Protein AF-A0A6A4IHW1-F1 (afdb_monomer)

Radius of gyration: 36.3 Å; Cα contacts (8 Å, |Δi|>4): 33; chains: 1; bounding box: 67×75×80 Å

Organism: NCBI:txid1447944

pLDDT: mean 73.57, std 17.53, range [37.62, 93.75]

Structure (mmCIF, N/CA/C/O backbone):
data_AF-A0A6A4IHW1-F1
#
_entry.id   AF-A0A6A4IHW1-F1
#
loop_
_atom_site.group_PDB
_atom_site.id
_atom_site.type_symbol
_atom_site.label_atom_id
_atom_site.label_alt_id
_atom_site.label_comp_id
_atom_site.label_asym_id
_atom_site.label_entity_id
_atom_site.label_seq_id
_atom_site.pdbx_PDB_ins_code
_atom_site.Cartn_x
_atom_site.Cartn_y
_atom_site.Cartn_z
_atom_site.occupancy
_atom_site.B_iso_or_equiv
_atom_site.auth_seq_id
_atom_site.auth_comp_id
_atom_site.auth_asym_id
_atom_site.auth_atom_id
_atom_site.pdbx_PDB_model_num
ATOM 1 N N . MET A 1 1 ? 35.991 -60.029 24.601 1.00 38.84 1 MET A N 1
ATOM 2 C CA . MET A 1 1 ? 37.002 -59.324 23.781 1.00 38.84 1 MET A CA 1
ATOM 3 C C . MET A 1 1 ? 36.799 -59.703 22.317 1.00 38.84 1 MET A C 1
ATOM 5 O O . MET A 1 1 ? 36.382 -60.826 22.083 1.00 38.84 1 MET A O 1
ATOM 9 N N . MET A 1 2 ? 37.137 -58.783 21.400 1.00 37.62 2 MET A N 1
ATOM 10 C CA . MET A 1 2 ? 37.156 -58.887 19.919 1.00 37.62 2 MET A CA 1
ATOM 11 C C . MET A 1 2 ? 35.778 -58.745 19.229 1.00 37.62 2 MET A C 1
ATOM 13 O O . MET A 1 2 ? 34.952 -59.639 19.318 1.00 37.62 2 MET A O 1
ATOM 17 N N . THR A 1 3 ? 35.334 -57.557 18.786 1.00 42.84 3 THR A N 1
ATOM 18 C CA . THR A 1 3 ? 35.710 -56.686 17.635 1.00 42.84 3 THR A CA 1
ATOM 19 C C . THR A 1 3 ? 35.165 -57.114 16.262 1.00 42.84 3 THR A C 1
ATOM 21 O O . THR A 1 3 ? 35.674 -58.048 15.658 1.00 42.84 3 THR A O 1
ATOM 24 N N . SER A 1 4 ? 34.248 -56.274 15.753 1.00 44.59 4 SER A N 1
ATOM 25 C CA . SER A 1 4 ? 34.128 -55.789 14.362 1.00 44.59 4 SER A CA 1
ATOM 26 C C . SER A 1 4 ? 33.587 -5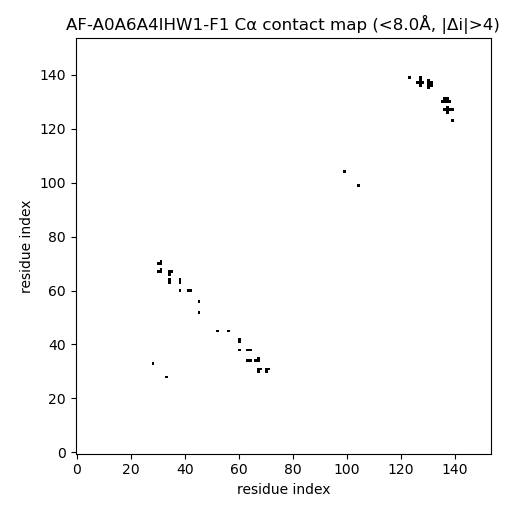6.717 13.263 1.00 44.59 4 SER A C 1
ATOM 28 O O . SER A 1 4 ? 34.244 -57.671 12.876 1.00 44.59 4 SER A O 1
ATOM 30 N N . ARG A 1 5 ? 32.514 -56.278 12.576 1.00 41.44 5 ARG A N 1
ATOM 31 C CA . ARG A 1 5 ? 32.639 -55.618 11.254 1.00 41.44 5 ARG A CA 1
ATOM 32 C C . ARG A 1 5 ? 31.338 -54.927 10.824 1.00 41.44 5 ARG A C 1
ATOM 34 O O . ARG A 1 5 ? 30.261 -55.508 10.842 1.00 41.44 5 ARG A O 1
ATOM 41 N N . ALA A 1 6 ? 31.490 -53.663 10.445 1.00 43.50 6 ALA A N 1
ATOM 42 C CA . ALA A 1 6 ? 30.460 -52.761 9.956 1.00 43.50 6 ALA A CA 1
ATOM 43 C C . ALA A 1 6 ? 30.156 -52.988 8.465 1.00 43.50 6 ALA A C 1
ATOM 45 O O . ALA A 1 6 ? 31.068 -53.257 7.683 1.00 43.50 6 ALA A O 1
ATOM 46 N N . ALA A 1 7 ? 28.901 -52.776 8.066 1.00 47.94 7 ALA A N 1
ATOM 47 C CA . ALA A 1 7 ? 28.524 -52.461 6.692 1.00 47.94 7 ALA A CA 1
ATOM 48 C C . ALA A 1 7 ? 27.781 -51.121 6.710 1.00 47.94 7 ALA A C 1
ATOM 50 O O . ALA A 1 7 ? 26.648 -51.005 7.173 1.00 47.94 7 ALA A O 1
ATOM 51 N N . ILE A 1 8 ? 28.495 -50.088 6.280 1.00 42.16 8 ILE A N 1
ATOM 52 C CA . ILE A 1 8 ? 28.074 -48.694 6.277 1.00 42.16 8 ILE A CA 1
ATOM 53 C C . ILE A 1 8 ? 27.294 -48.481 4.977 1.00 42.16 8 ILE A C 1
ATOM 55 O O . ILE A 1 8 ? 27.879 -48.292 3.914 1.00 42.16 8 ILE A O 1
ATOM 59 N N . GLY A 1 9 ? 25.966 -48.562 5.045 1.00 39.03 9 GLY A N 1
ATOM 60 C CA . GLY A 1 9 ? 25.091 -48.111 3.967 1.00 39.03 9 GLY A CA 1
ATOM 61 C C . GLY A 1 9 ? 25.116 -46.587 3.913 1.00 39.03 9 GLY A C 1
ATOM 62 O O . GLY A 1 9 ? 24.441 -45.923 4.697 1.00 39.03 9 GLY A O 1
ATOM 63 N N . SER A 1 10 ? 25.938 -46.031 3.024 1.00 43.44 10 SER A N 1
ATOM 64 C CA . SER A 1 10 ? 26.043 -44.590 2.791 1.00 43.44 10 SER A CA 1
ATOM 65 C C . SER A 1 10 ? 24.753 -44.078 2.142 1.00 43.44 10 SER A C 1
ATOM 67 O O . SER A 1 10 ? 24.577 -44.143 0.925 1.00 43.44 10 SER A O 1
ATOM 69 N N . SER A 1 11 ? 23.808 -43.610 2.961 1.00 46.62 11 SER A N 1
ATOM 70 C CA . SER A 1 11 ? 22.590 -42.972 2.465 1.00 46.62 11 SER A CA 1
ATOM 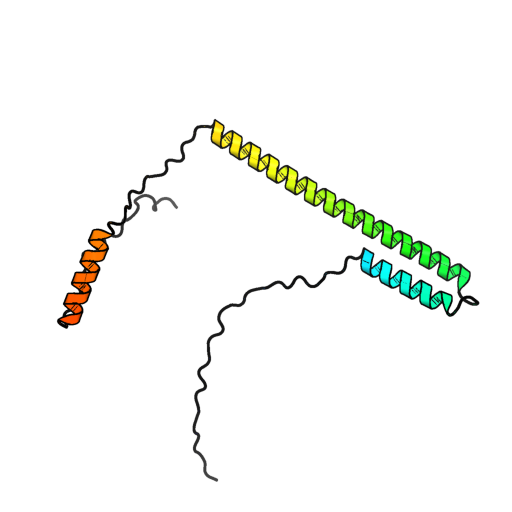71 C C . SER A 1 11 ? 22.940 -41.583 1.936 1.00 46.62 11 SER A C 1
ATOM 73 O O . SER A 1 11 ? 23.200 -40.651 2.698 1.00 46.62 11 SER A O 1
ATOM 75 N N . SER A 1 12 ? 22.969 -41.491 0.605 1.00 44.22 12 SER A N 1
ATOM 76 C CA . SER A 1 12 ? 23.193 -40.287 -0.193 1.00 44.22 12 SER A CA 1
ATOM 77 C C . SER A 1 12 ? 22.417 -39.093 0.368 1.00 44.22 12 SER A C 1
ATOM 79 O O . SER A 1 12 ? 21.183 -39.034 0.342 1.00 44.22 12 SER A O 1
ATOM 81 N N . ARG A 1 13 ? 23.172 -38.145 0.927 1.00 46.72 13 ARG A N 1
ATOM 82 C CA . ARG A 1 13 ? 22.682 -36.894 1.494 1.00 46.72 13 ARG A CA 1
ATOM 83 C C . ARG A 1 13 ? 22.237 -36.007 0.330 1.00 46.72 13 ARG A C 1
ATOM 85 O O . ARG A 1 13 ? 23.043 -35.290 -0.254 1.00 46.72 13 ARG A O 1
ATOM 92 N N . LYS A 1 14 ? 20.955 -36.085 -0.041 1.00 57.81 14 LYS A N 1
ATOM 93 C CA . LYS A 1 14 ? 20.357 -35.150 -1.001 1.00 57.81 14 LYS A CA 1
ATOM 94 C C . LYS A 1 14 ? 20.455 -33.743 -0.413 1.00 57.81 14 LYS A C 1
ATOM 96 O O . LYS A 1 14 ? 19.832 -33.440 0.603 1.00 57.81 14 LYS A O 1
ATOM 101 N N . HIS A 1 15 ? 21.278 -32.915 -1.043 1.00 45.16 15 HIS A N 1
ATOM 102 C CA . HIS A 1 15 ? 21.364 -31.485 -0.802 1.00 45.16 15 HIS A CA 1
ATOM 103 C C . HIS A 1 15 ? 19.992 -30.843 -1.052 1.00 45.16 15 HIS A C 1
ATOM 105 O O . HIS A 1 15 ? 19.561 -30.688 -2.192 1.00 45.16 15 HIS A O 1
ATOM 111 N N . LEU A 1 16 ? 19.296 -30.474 0.023 1.00 48.12 16 LEU A N 1
ATOM 112 C CA . LEU A 1 16 ? 18.157 -29.564 -0.028 1.00 48.12 16 LEU A CA 1
ATOM 113 C C . LEU A 1 16 ? 18.707 -28.137 -0.127 1.00 48.12 16 LEU A C 1
ATOM 115 O O . LEU A 1 16 ? 18.925 -27.469 0.881 1.00 48.12 16 LEU A O 1
ATOM 119 N N . HIS A 1 17 ? 18.953 -27.674 -1.351 1.00 47.38 17 HIS A N 1
ATOM 120 C CA . HIS A 1 17 ? 19.101 -26.248 -1.619 1.00 47.38 17 HIS A CA 1
ATOM 121 C C . HIS A 1 17 ? 17.728 -25.653 -1.910 1.00 47.38 17 HIS A C 1
ATOM 123 O O . HIS A 1 17 ? 17.118 -25.947 -2.932 1.00 47.38 17 HIS A O 1
ATOM 129 N N . SER A 1 18 ? 17.253 -24.829 -0.982 1.00 44.00 18 SER A N 1
ATOM 130 C CA . SER A 1 18 ? 16.627 -23.527 -1.236 1.00 44.00 18 SER A CA 1
ATOM 131 C C . SER A 1 18 ? 15.883 -23.135 0.035 1.00 44.00 18 SER A C 1
ATOM 133 O O . SER A 1 18 ? 14.741 -23.531 0.272 1.00 44.00 18 SER A O 1
ATOM 135 N N . SER A 1 19 ? 16.568 -22.364 0.881 1.00 49.00 19 SER A N 1
ATOM 136 C CA . SER A 1 19 ? 15.935 -21.567 1.928 1.00 49.00 19 SER A CA 1
ATOM 137 C C . SER A 1 19 ? 15.139 -20.456 1.247 1.00 49.00 19 SER A C 1
ATOM 139 O O . SER A 1 19 ? 15.541 -19.295 1.203 1.00 49.00 19 SER A O 1
ATOM 141 N N . GLY A 1 20 ? 14.003 -20.831 0.664 1.00 46.00 20 GLY A N 1
ATOM 142 C CA . GLY A 1 20 ? 12.947 -19.889 0.373 1.00 46.00 20 GLY A CA 1
ATOM 143 C C . GLY A 1 20 ? 12.439 -19.389 1.713 1.00 46.00 20 GLY A C 1
ATOM 144 O O . GLY A 1 20 ? 11.658 -20.077 2.371 1.00 46.00 20 GLY A O 1
ATOM 145 N N . HIS A 1 21 ? 12.877 -18.199 2.117 1.00 46.91 21 HIS A N 1
ATOM 146 C CA . HIS A 1 21 ? 12.189 -17.407 3.125 1.00 46.91 21 HIS A CA 1
ATOM 147 C C . HIS A 1 21 ? 10.794 -17.074 2.585 1.00 46.91 21 HIS A C 1
ATOM 149 O O . HIS A 1 21 ? 10.517 -15.965 2.144 1.00 46.91 21 HIS A O 1
ATOM 155 N N . ARG A 1 22 ? 9.877 -18.046 2.626 1.00 46.19 22 ARG A N 1
ATOM 156 C CA . ARG A 1 22 ? 8.467 -17.730 2.778 1.00 46.19 22 ARG A CA 1
ATOM 157 C C . ARG A 1 22 ? 8.367 -17.193 4.191 1.00 46.19 22 ARG A C 1
ATOM 159 O O . ARG A 1 22 ? 8.209 -17.950 5.145 1.00 46.19 22 ARG A O 1
ATOM 166 N N . THR A 1 23 ? 8.506 -15.881 4.327 1.00 46.97 23 THR A N 1
ATOM 167 C CA . THR A 1 23 ? 7.874 -15.155 5.417 1.00 46.97 23 THR A CA 1
ATOM 168 C C . THR A 1 23 ? 6.386 -15.446 5.287 1.00 46.97 23 THR A C 1
ATOM 170 O O . THR A 1 23 ? 5.633 -14.745 4.619 1.00 46.97 23 THR A O 1
ATOM 173 N N . LEU A 1 24 ? 5.959 -16.569 5.870 1.00 43.62 24 LEU A N 1
ATOM 174 C CA . LEU A 1 24 ? 4.569 -16.791 6.198 1.00 43.62 24 LEU A CA 1
ATOM 175 C C . LEU A 1 24 ? 4.229 -15.617 7.105 1.00 43.62 24 LEU A C 1
ATOM 177 O O . LEU A 1 24 ? 4.634 -15.587 8.268 1.00 43.62 24 LEU A O 1
ATOM 181 N N . SER A 1 25 ? 3.589 -14.602 6.525 1.00 41.09 25 SER A N 1
ATOM 182 C CA . SER A 1 25 ? 2.919 -13.551 7.265 1.00 41.09 25 SER A CA 1
ATOM 183 C C . SER A 1 25 ? 1.955 -14.286 8.183 1.00 41.09 25 SER A C 1
ATOM 185 O O . SER A 1 25 ? 0.894 -14.753 7.767 1.00 41.09 25 SER A O 1
ATOM 187 N N . SER A 1 26 ? 2.398 -14.512 9.420 1.00 52.88 26 SER A N 1
ATOM 188 C CA . SER A 1 26 ? 1.522 -14.933 10.499 1.00 52.88 26 SER A CA 1
ATOM 189 C C . SER A 1 26 ? 0.316 -14.003 10.440 1.00 52.88 26 SER A C 1
ATOM 191 O O . SER A 1 26 ? 0.535 -12.803 10.245 1.00 52.88 26 SER A O 1
ATOM 193 N N . PRO A 1 27 ? -0.931 -14.490 10.564 1.00 50.78 27 PRO A N 1
ATOM 194 C CA . PRO A 1 27 ? -2.092 -13.617 10.605 1.00 50.78 27 PRO A CA 1
ATOM 195 C C . PRO A 1 27 ? -1.932 -12.678 11.801 1.00 50.78 27 PRO A C 1
ATOM 197 O O . PRO A 1 27 ? -2.282 -13.011 12.937 1.00 50.78 27 PRO A O 1
ATOM 200 N N . GLN A 1 28 ? -1.331 -11.515 11.567 1.00 64.81 28 GLN A N 1
ATOM 201 C CA . GLN A 1 28 ? -1.008 -10.551 12.595 1.00 64.81 28 GLN A CA 1
ATOM 202 C C . GLN A 1 28 ? -2.329 -9.871 12.912 1.00 64.81 28 GLN A C 1
ATOM 204 O O . GLN A 1 28 ? -2.745 -8.908 12.276 1.00 64.81 28 GLN A O 1
ATOM 209 N N . ARG A 1 29 ? -3.074 -10.505 13.819 1.00 66.19 29 ARG A N 1
ATOM 210 C CA . ARG A 1 29 ? -4.421 -10.096 14.194 1.00 66.19 29 ARG A CA 1
ATOM 211 C C . ARG A 1 29 ? -4.355 -8.635 14.621 1.00 66.19 29 ARG A C 1
ATOM 213 O O . ARG A 1 29 ? -3.604 -8.307 15.541 1.00 66.19 29 ARG A O 1
ATOM 220 N N . SER A 1 30 ? -5.119 -7.777 13.948 1.00 81.06 30 SER A N 1
ATOM 221 C CA . SER A 1 30 ? -5.118 -6.349 14.250 1.00 81.06 30 SER A CA 1
ATOM 222 C C . SER A 1 30 ? -5.426 -6.127 15.733 1.00 81.06 30 SER A C 1
ATOM 224 O O . SER A 1 30 ? -6.189 -6.867 16.370 1.00 81.06 30 SER A O 1
ATOM 226 N N . LYS A 1 31 ? -4.806 -5.101 16.322 1.00 85.94 31 LYS A N 1
ATOM 227 C CA . LYS A 1 31 ? -4.987 -4.777 17.744 1.00 85.94 31 LYS A CA 1
ATOM 228 C C . LYS A 1 31 ? -6.463 -4.524 18.078 1.00 85.94 31 LYS A C 1
ATOM 230 O O . LYS A 1 31 ? -6.926 -4.911 19.149 1.00 85.94 31 LYS A O 1
ATOM 235 N N . SER A 1 32 ? -7.206 -3.939 17.137 1.00 82.75 32 SER A N 1
ATOM 236 C CA . SER A 1 32 ? -8.655 -3.736 17.205 1.00 82.75 32 SER A CA 1
ATOM 237 C C . SER A 1 32 ? -9.421 -5.064 17.342 1.00 82.75 32 SER A C 1
ATOM 239 O O . SER A 1 32 ? -10.267 -5.190 18.227 1.00 82.75 32 SER A O 1
ATOM 241 N N . ALA A 1 33 ? -9.064 -6.093 16.566 1.00 86.94 33 ALA A N 1
ATOM 242 C CA . ALA A 1 33 ? -9.687 -7.417 16.632 1.00 86.94 33 ALA A CA 1
ATOM 243 C C . ALA A 1 33 ? -9.427 -8.152 17.962 1.00 86.94 33 ALA A C 1
ATOM 245 O O . ALA A 1 33 ? -10.286 -8.892 18.452 1.00 86.94 33 ALA A O 1
ATOM 246 N N . LEU A 1 34 ? -8.252 -7.954 18.570 1.00 88.94 34 LEU A N 1
ATOM 247 C CA . LEU A 1 34 ? -7.944 -8.505 19.895 1.00 88.94 34 LEU A CA 1
ATOM 248 C C . LEU A 1 34 ? -8.811 -7.868 20.989 1.00 88.94 34 LEU A C 1
ATOM 250 O O . LEU A 1 34 ? -9.342 -8.582 21.842 1.00 88.94 34 LEU A O 1
ATOM 254 N N . LEU A 1 35 ? -8.990 -6.546 20.936 1.00 87.94 35 LEU A N 1
ATOM 255 C CA . LEU A 1 35 ? -9.841 -5.811 21.874 1.00 87.94 35 LEU A CA 1
ATOM 256 C C . LEU A 1 35 ? -11.320 -6.188 21.713 1.00 87.94 35 LEU A C 1
ATOM 258 O O . LEU A 1 35 ? -12.001 -6.397 22.715 1.00 87.94 35 LEU A O 1
ATOM 262 N N . ASP A 1 36 ? -11.798 -6.381 20.480 1.00 88.12 36 ASP A N 1
ATOM 263 C CA . ASP A 1 36 ? -13.153 -6.887 20.212 1.00 88.12 36 ASP A CA 1
ATOM 264 C C . ASP A 1 36 ? -13.379 -8.282 20.830 1.00 88.12 36 ASP A C 1
ATOM 266 O O . ASP A 1 36 ? -14.417 -8.546 21.445 1.00 88.12 36 ASP A O 1
ATOM 270 N N . LYS A 1 37 ? -12.385 -9.179 20.737 1.00 90.56 37 LYS A N 1
ATOM 271 C CA . LYS A 1 37 ? -12.449 -10.497 21.392 1.00 90.56 37 LYS A CA 1
ATOM 272 C C . LYS A 1 37 ? -12.506 -10.367 22.918 1.00 90.56 37 LYS A C 1
ATOM 274 O O . LYS A 1 37 ? -13.297 -11.067 23.549 1.00 90.56 37 LYS A O 1
ATOM 279 N N . GLN A 1 38 ? -11.691 -9.491 23.508 1.00 88.50 38 GLN A N 1
ATOM 280 C CA . GLN A 1 38 ? -11.696 -9.248 24.956 1.00 88.50 38 GLN A CA 1
ATOM 281 C C . GLN A 1 38 ? -13.038 -8.691 25.436 1.00 88.50 38 GLN A C 1
ATOM 283 O O . GLN A 1 38 ? -13.568 -9.185 26.429 1.00 88.50 38 GLN A O 1
ATOM 288 N N . LEU A 1 39 ? -13.618 -7.731 24.709 1.00 89.12 39 LEU A N 1
ATOM 289 C CA . LEU A 1 39 ? -14.924 -7.157 25.030 1.00 89.12 39 LEU A CA 1
ATOM 290 C C . LEU A 1 39 ? -16.010 -8.240 25.054 1.00 89.12 39 LEU A C 1
ATOM 292 O O . LEU A 1 39 ? -16.765 -8.337 26.018 1.00 89.12 39 LEU A O 1
ATOM 296 N N . ARG A 1 40 ? -16.034 -9.111 24.038 1.00 89.38 40 ARG A N 1
ATOM 297 C CA . ARG A 1 40 ? -17.001 -10.215 23.951 1.00 89.38 40 ARG A CA 1
ATOM 298 C C . ARG A 1 40 ? -16.882 -11.188 25.127 1.00 89.38 40 ARG A C 1
ATOM 300 O O . ARG A 1 40 ? -17.893 -11.640 25.661 1.00 89.38 40 ARG A O 1
ATOM 307 N N . ILE A 1 41 ? -15.655 -11.518 25.535 1.00 89.31 41 ILE A N 1
ATOM 308 C CA . ILE A 1 41 ? -15.402 -12.395 26.690 1.00 89.31 41 ILE A CA 1
ATOM 309 C C . ILE A 1 41 ? -15.858 -11.714 27.984 1.00 89.31 41 ILE A C 1
ATOM 311 O O . ILE A 1 41 ? -16.530 -12.348 28.794 1.00 89.31 41 ILE A O 1
ATOM 315 N N 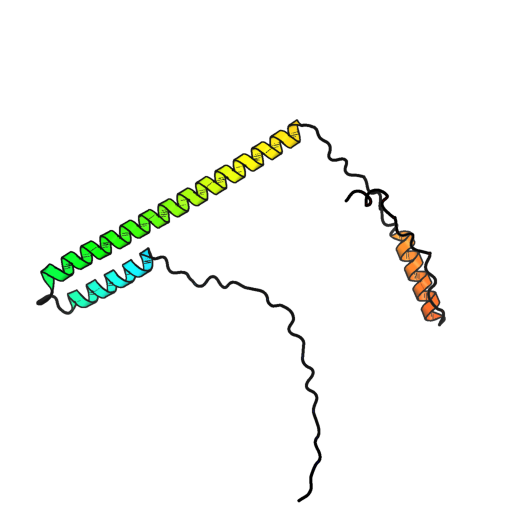. ALA A 1 42 ? -15.537 -10.430 28.157 1.00 84.19 42 ALA A N 1
ATOM 316 C CA . ALA A 1 42 ? -15.921 -9.651 29.328 1.00 84.19 42 ALA A CA 1
ATOM 317 C C . ALA A 1 42 ? -17.452 -9.562 29.465 1.00 84.19 42 ALA A C 1
ATOM 319 O O . ALA A 1 42 ? -17.984 -9.856 30.531 1.00 84.19 42 ALA A O 1
ATOM 320 N N . GLN A 1 43 ? -18.161 -9.261 28.372 1.00 85.12 43 GLN A N 1
ATOM 321 C CA . GLN A 1 43 ? -19.629 -9.264 28.307 1.00 85.12 43 GLN A CA 1
ATOM 322 C C . GLN A 1 43 ? -20.213 -10.615 28.706 1.00 85.12 43 GLN A C 1
ATOM 324 O O . GLN A 1 43 ? -21.049 -10.676 29.603 1.00 85.12 43 GLN A O 1
ATOM 329 N N . LYS A 1 44 ? -19.709 -11.710 28.126 1.00 87.38 44 LYS A N 1
ATOM 330 C CA . LYS A 1 44 ? -20.163 -13.061 28.477 1.00 87.38 44 LYS A CA 1
ATOM 331 C C . LYS A 1 44 ? -19.940 -13.382 29.962 1.00 87.38 44 LYS A C 1
ATOM 333 O O . LYS A 1 44 ? -20.808 -13.978 30.596 1.00 87.38 44 LYS A O 1
ATOM 338 N N . ALA A 1 45 ? -18.798 -12.983 30.520 1.00 83.00 45 ALA A N 1
ATOM 339 C CA . ALA A 1 45 ? -18.471 -13.211 31.925 1.00 83.00 45 ALA A CA 1
ATOM 340 C C . ALA A 1 45 ? -19.359 -12.393 32.880 1.00 83.00 45 ALA A C 1
ATOM 342 O O . ALA A 1 45 ? -19.773 -12.908 33.919 1.00 83.00 45 ALA A O 1
ATOM 343 N N . ALA A 1 46 ? -19.687 -11.149 32.528 1.00 79.50 46 ALA A N 1
ATOM 344 C CA . ALA A 1 46 ? -20.572 -10.310 33.330 1.00 79.50 46 ALA A CA 1
ATOM 345 C C . ALA A 1 46 ? -22.034 -10.736 33.252 1.00 79.50 46 ALA A C 1
ATOM 347 O O . ALA A 1 46 ? -22.703 -10.748 34.281 1.00 79.50 46 ALA A O 1
ATOM 348 N N . SER A 1 47 ? -22.518 -11.170 32.084 1.00 79.06 47 SER A N 1
ATOM 349 C CA . SER A 1 47 ? -23.863 -11.744 31.959 1.00 79.06 47 SER A CA 1
ATOM 350 C C . SER A 1 47 ? -24.055 -12.960 32.872 1.00 79.06 47 SER A C 1
ATOM 352 O O . SER A 1 47 ? -25.130 -13.135 33.432 1.00 79.06 47 SER A O 1
ATOM 354 N N . ALA A 1 48 ? -23.006 -13.760 33.100 1.00 81.00 48 ALA A N 1
ATOM 355 C CA . ALA A 1 48 ? -23.042 -14.886 34.036 1.00 81.00 48 ALA A CA 1
ATOM 356 C C . ALA A 1 48 ? -23.011 -14.472 35.526 1.00 81.00 48 ALA A C 1
ATOM 358 O O . ALA A 1 48 ? -23.258 -15.302 36.399 1.00 81.00 48 ALA A O 1
ATOM 359 N N . ARG A 1 49 ? -22.680 -13.211 35.843 1.00 71.31 49 ARG A N 1
ATOM 360 C CA . ARG A 1 49 ? -22.543 -12.683 37.215 1.00 71.31 49 ARG A CA 1
ATOM 361 C C . ARG A 1 49 ? -23.210 -11.309 37.373 1.00 71.31 49 ARG A C 1
ATOM 363 O O . ARG A 1 49 ? -22.662 -10.425 38.027 1.00 71.31 49 ARG A O 1
ATOM 370 N N . SER A 1 50 ? -24.401 -11.133 36.801 1.00 66.50 50 SER A N 1
ATOM 371 C CA . SER A 1 50 ? -25.106 -9.839 36.737 1.00 66.50 50 SER A CA 1
ATOM 372 C C . SER A 1 50 ? -25.310 -9.158 38.101 1.00 66.50 50 SER A C 1
ATOM 374 O O . SER A 1 50 ? -25.266 -7.938 38.191 1.00 66.50 50 SER A O 1
ATOM 376 N N . HIS A 1 51 ? -25.452 -9.934 39.177 1.00 64.56 51 HIS A N 1
ATOM 377 C CA . HIS A 1 51 ? -25.749 -9.450 40.530 1.00 64.56 51 HIS A CA 1
ATOM 378 C C . HIS A 1 51 ? -24.549 -8.863 41.305 1.00 64.56 51 HIS A C 1
ATOM 380 O O . HIS A 1 51 ? -24.751 -8.297 42.375 1.00 64.56 51 HIS A O 1
ATOM 386 N N . ARG A 1 52 ? -23.298 -9.014 40.829 1.00 62.97 52 ARG A N 1
ATOM 387 C CA . ARG A 1 52 ? -22.081 -8.697 41.620 1.00 62.97 52 ARG A CA 1
ATOM 388 C C . ARG A 1 52 ? -21.147 -7.635 41.032 1.00 62.97 52 ARG A C 1
ATOM 390 O O . ARG A 1 52 ? -20.199 -7.256 41.711 1.00 62.97 52 ARG A O 1
ATOM 397 N N . VAL A 1 53 ? -21.337 -7.194 39.784 1.00 61.03 53 VAL A N 1
ATOM 398 C CA . VAL A 1 53 ? -20.244 -6.539 39.022 1.00 61.03 53 VAL A CA 1
ATOM 399 C C . VAL A 1 53 ? -20.635 -5.204 38.364 1.00 61.03 53 VAL A C 1
ATOM 401 O O . VAL A 1 53 ? -19.815 -4.607 37.679 1.00 61.03 53 VAL A O 1
ATOM 404 N N . VAL A 1 54 ? -21.854 -4.699 38.568 1.00 61.69 54 VAL A N 1
ATOM 405 C CA . VAL A 1 54 ? -22.453 -3.681 37.677 1.00 61.69 54 VAL A CA 1
ATOM 406 C C . VAL A 1 54 ? -21.611 -2.395 37.519 1.00 61.69 54 VAL A C 1
ATOM 408 O O . VAL A 1 54 ? -21.241 -2.090 36.386 1.00 61.69 54 VAL A O 1
ATOM 411 N N . PRO A 1 55 ? -21.162 -1.690 38.580 1.00 65.19 55 PRO A N 1
ATOM 412 C CA . PRO A 1 55 ? -20.516 -0.385 38.383 1.00 65.19 55 PRO A CA 1
ATOM 413 C C . PRO A 1 55 ? -19.091 -0.478 37.811 1.00 65.19 55 PRO A C 1
ATOM 415 O O . PRO A 1 55 ? -18.683 0.310 36.957 1.00 65.19 55 PRO A O 1
ATOM 418 N N . THR A 1 56 ? -18.302 -1.456 38.264 1.00 72.38 56 THR A N 1
ATOM 419 C CA . THR A 1 56 ? -16.906 -1.618 37.823 1.00 72.38 56 THR A CA 1
ATOM 420 C C . THR A 1 56 ? -16.813 -2.299 36.461 1.00 72.38 56 THR A C 1
ATOM 422 O O . THR A 1 56 ? -15.878 -2.034 35.701 1.00 72.38 56 THR A O 1
ATOM 425 N N . PHE A 1 57 ? -17.779 -3.149 36.115 1.00 76.50 57 PHE A N 1
ATOM 426 C CA . PHE A 1 57 ? -17.846 -3.794 34.811 1.00 76.50 57 PHE A CA 1
ATOM 427 C C . PHE A 1 57 ? -18.177 -2.806 33.693 1.00 76.50 57 PHE A C 1
ATOM 429 O O . PHE A 1 57 ? -17.483 -2.792 32.674 1.00 76.50 57 PHE A O 1
ATOM 436 N N . GLU A 1 58 ? -19.186 -1.956 33.889 1.00 79.81 58 GLU A N 1
ATOM 437 C CA . GLU A 1 58 ? -19.603 -0.963 32.895 1.00 79.81 58 GLU A CA 1
ATOM 438 C C . GLU A 1 58 ? -18.484 0.038 32.596 1.00 79.81 58 GLU A C 1
ATOM 440 O O . GLU A 1 58 ? -18.138 0.256 31.432 1.00 79.81 58 GLU A O 1
ATOM 445 N N . ALA A 1 59 ? -17.820 0.555 33.636 1.00 82.38 59 ALA A N 1
ATOM 446 C CA . ALA A 1 59 ? -16.678 1.452 33.477 1.00 82.38 59 ALA A CA 1
ATOM 447 C C . ALA A 1 59 ? -15.509 0.791 32.719 1.00 82.38 59 ALA A C 1
ATOM 449 O O . ALA A 1 59 ? -14.849 1.427 31.892 1.00 82.38 59 ALA A O 1
ATOM 450 N N . ASN A 1 60 ? -15.241 -0.495 32.970 1.00 83.94 60 ASN A N 1
ATOM 451 C CA . ASN A 1 60 ? -14.196 -1.234 32.260 1.00 83.94 60 ASN A CA 1
ATOM 452 C C . ASN A 1 60 ? -14.588 -1.560 30.811 1.00 83.94 60 ASN A C 1
ATOM 454 O O . ASN A 1 60 ? -13.738 -1.472 29.922 1.00 83.94 60 ASN A O 1
ATOM 458 N N . CYS A 1 61 ? -15.861 -1.857 30.546 1.00 83.44 61 CYS A N 1
ATOM 459 C CA . CYS A 1 61 ? -16.373 -2.017 29.188 1.00 83.44 61 CYS A CA 1
ATOM 460 C C . CYS A 1 61 ? -16.255 -0.723 28.389 1.00 83.44 61 CYS A C 1
ATOM 462 O O . CYS A 1 61 ? -15.728 -0.755 27.280 1.00 83.44 61 CYS A O 1
ATOM 464 N N . ALA A 1 62 ? -16.645 0.417 28.963 1.00 87.12 62 ALA A N 1
ATOM 465 C CA . ALA A 1 62 ? -16.501 1.718 28.315 1.00 87.12 62 ALA A CA 1
ATOM 466 C C . ALA A 1 62 ? -15.034 2.015 27.952 1.00 87.12 62 ALA A C 1
ATOM 468 O O . ALA A 1 62 ? -14.733 2.430 26.832 1.00 87.12 62 ALA A O 1
ATOM 469 N N . LYS A 1 63 ? -14.090 1.716 28.858 1.00 89.50 63 LYS A N 1
ATOM 470 C CA . LYS A 1 63 ? -12.645 1.842 28.588 1.00 89.50 63 LYS A CA 1
ATOM 471 C C . LYS A 1 63 ? -12.178 0.921 27.457 1.00 89.50 63 LYS A C 1
ATOM 473 O O . LYS A 1 63 ? -11.366 1.341 26.634 1.00 89.50 63 LYS A O 1
ATOM 478 N N . LEU A 1 64 ? -12.655 -0.324 27.411 1.00 86.94 64 LEU A N 1
ATOM 479 C CA . LEU A 1 64 ? -12.312 -1.278 26.350 1.00 86.94 64 LEU A CA 1
ATOM 480 C C . LEU A 1 64 ? -12.882 -0.870 24.989 1.00 86.94 64 LEU A C 1
ATOM 482 O O . LEU A 1 64 ? -12.163 -0.943 23.994 1.00 86.94 64 LEU A O 1
ATOM 486 N N . VAL A 1 65 ? -14.127 -0.393 24.953 1.00 90.06 65 VAL A N 1
ATOM 487 C CA . VAL A 1 65 ? -14.767 0.149 23.746 1.00 90.06 65 VAL A CA 1
ATOM 488 C C . VAL A 1 65 ? -13.975 1.341 23.220 1.00 90.06 65 VAL A C 1
ATOM 490 O O . VAL A 1 65 ? -13.560 1.323 22.064 1.00 90.06 65 VAL A O 1
ATOM 493 N N . LYS A 1 66 ? -13.646 2.308 24.084 1.00 93.75 66 LYS A N 1
ATOM 494 C CA . LYS A 1 66 ? -12.832 3.465 23.693 1.00 93.75 66 LYS A CA 1
ATOM 495 C C . LYS A 1 66 ? -11.483 3.039 23.105 1.00 93.75 66 LYS A C 1
ATOM 497 O O . LYS A 1 66 ? -11.124 3.463 22.016 1.00 93.75 66 LYS A O 1
ATOM 502 N N . ARG A 1 67 ? -10.767 2.122 23.768 1.00 90.81 67 ARG A N 1
ATOM 503 C CA . ARG A 1 67 ? -9.482 1.595 23.265 1.00 90.81 67 ARG A CA 1
ATOM 504 C C . ARG A 1 67 ? -9.614 0.893 21.915 1.00 90.81 67 ARG A C 1
ATOM 506 O O . ARG A 1 67 ? -8.695 0.972 21.102 1.00 90.81 67 ARG A O 1
ATOM 513 N N . ARG A 1 68 ? -10.712 0.165 21.693 1.00 92.00 68 ARG A N 1
ATOM 514 C CA . ARG A 1 68 ? -10.994 -0.484 20.409 1.00 92.00 68 ARG A CA 1
ATOM 515 C C . ARG A 1 68 ? -11.187 0.564 19.320 1.00 92.00 68 ARG A C 1
ATOM 517 O O . ARG A 1 68 ? -10.597 0.421 18.253 1.00 92.00 68 ARG A O 1
ATOM 524 N N . ASP A 1 69 ? -11.991 1.584 19.586 1.00 92.94 69 ASP A N 1
ATOM 525 C CA . ASP A 1 69 ? -12.310 2.623 18.607 1.00 92.94 69 ASP A CA 1
ATOM 526 C C . ASP A 1 69 ? -11.076 3.472 18.285 1.00 92.94 69 ASP A C 1
ATOM 528 O O . ASP A 1 69 ? -10.763 3.667 17.111 1.00 92.94 69 ASP A O 1
ATOM 532 N N . ASP A 1 70 ? -10.277 3.824 19.296 1.00 93.44 70 ASP A N 1
ATOM 533 C CA . ASP A 1 70 ? -8.975 4.474 19.117 1.00 93.44 70 ASP A CA 1
ATOM 534 C C . ASP A 1 70 ? -8.031 3.621 18.252 1.00 93.44 70 ASP A C 1
ATOM 536 O O . ASP A 1 70 ? -7.321 4.135 17.385 1.00 93.44 70 ASP A O 1
ATOM 540 N N . ALA A 1 71 ? -8.005 2.300 18.468 1.00 90.19 71 ALA A N 1
ATOM 541 C CA . ALA A 1 71 ? -7.187 1.391 17.669 1.00 90.19 71 ALA A CA 1
ATOM 542 C C . ALA A 1 71 ? -7.669 1.313 16.211 1.00 90.19 71 ALA A C 1
ATOM 544 O O . ALA A 1 71 ? -6.834 1.334 15.309 1.00 90.19 71 ALA A O 1
ATOM 545 N N . LYS A 1 72 ? -8.988 1.267 15.975 1.00 90.19 72 LYS A N 1
ATOM 546 C CA . LYS A 1 72 ? -9.576 1.282 14.624 1.00 90.19 72 LYS A CA 1
ATOM 547 C C . LYS A 1 72 ? -9.278 2.590 13.895 1.00 90.19 72 LYS A C 1
ATOM 549 O O . LYS A 1 72 ? -8.929 2.559 12.719 1.00 90.19 72 LYS A O 1
ATOM 554 N N . LEU A 1 73 ? -9.363 3.723 14.591 1.00 91.81 73 LEU A N 1
ATOM 555 C CA . LEU A 1 73 ? -9.046 5.031 14.022 1.00 91.81 73 LEU A CA 1
ATOM 556 C C . LEU A 1 73 ? -7.571 5.124 13.617 1.00 91.81 73 LEU A C 1
ATOM 558 O O . LEU A 1 73 ? -7.264 5.540 12.505 1.00 91.81 73 LEU A O 1
ATOM 562 N N . LYS A 1 74 ? -6.652 4.676 14.481 1.00 90.00 74 LYS A N 1
ATOM 563 C CA . LYS A 1 74 ? -5.216 4.645 14.156 1.00 90.00 74 LYS A CA 1
ATOM 564 C C . LYS A 1 74 ? -4.910 3.747 12.962 1.00 90.00 74 LYS A C 1
ATOM 566 O O . LYS A 1 74 ? -4.116 4.126 12.111 1.00 90.00 74 LYS A O 1
ATOM 571 N N . GLU A 1 75 ? -5.539 2.576 12.898 1.00 88.12 75 GLU A N 1
ATOM 572 C CA . GLU A 1 75 ? -5.390 1.634 11.785 1.00 88.12 75 GLU A CA 1
ATOM 573 C C . GLU A 1 75 ? -5.892 2.237 10.465 1.00 88.12 75 GLU A C 1
ATOM 575 O O . GLU A 1 75 ? -5.199 2.163 9.450 1.00 88.12 75 GLU A O 1
ATOM 580 N N . LYS A 1 76 ? -7.051 2.905 10.492 1.00 90.56 76 LYS A N 1
ATOM 581 C CA . LYS A 1 76 ? -7.592 3.630 9.339 1.00 90.56 76 LYS A CA 1
ATOM 582 C C . LYS A 1 76 ? -6.645 4.743 8.882 1.00 90.56 76 LYS A C 1
ATOM 584 O O . LYS A 1 76 ? -6.272 4.758 7.714 1.00 90.56 76 LYS A O 1
ATOM 589 N N . ASN A 1 77 ? -6.208 5.608 9.797 1.00 91.25 77 ASN A N 1
ATOM 590 C CA . ASN A 1 77 ? -5.317 6.722 9.471 1.00 91.25 77 ASN A CA 1
ATOM 591 C C . ASN A 1 77 ? -3.982 6.226 8.904 1.00 91.25 77 ASN A C 1
ATOM 593 O O . ASN A 1 77 ? -3.516 6.749 7.902 1.00 91.25 77 ASN A O 1
ATOM 597 N N . ALA A 1 78 ? -3.389 5.183 9.494 1.00 86.50 78 ALA A N 1
ATOM 598 C CA . ALA A 1 78 ? -2.147 4.601 8.988 1.00 86.50 78 ALA A CA 1
ATOM 599 C C . ALA A 1 78 ? -2.310 4.060 7.559 1.00 86.50 78 ALA A C 1
ATOM 601 O O . ALA A 1 78 ? -1.437 4.256 6.716 1.00 86.50 78 ALA A O 1
ATOM 602 N N . ARG A 1 79 ? -3.447 3.415 7.267 1.00 86.19 79 ARG A N 1
ATOM 603 C CA . ARG A 1 79 ? -3.758 2.930 5.919 1.00 86.19 79 ARG A CA 1
ATOM 604 C C . ARG A 1 79 ? -3.947 4.079 4.930 1.00 86.19 79 ARG A C 1
ATOM 606 O O . ARG A 1 79 ? -3.426 4.004 3.824 1.00 86.19 79 ARG A O 1
ATOM 613 N N . GLU A 1 80 ? -4.681 5.118 5.311 1.00 91.00 80 GLU A N 1
ATOM 614 C CA . GLU A 1 80 ? -4.900 6.298 4.468 1.00 91.00 80 GLU A CA 1
ATOM 615 C C . GLU A 1 80 ? -3.588 7.038 4.187 1.00 91.00 80 GLU A C 1
ATOM 617 O O . GLU A 1 80 ? -3.323 7.382 3.038 1.00 91.00 80 GLU A O 1
ATOM 622 N N . SER A 1 81 ? -2.724 7.191 5.193 1.00 89.75 81 SER A N 1
ATOM 623 C CA . SER A 1 81 ? -1.385 7.764 5.030 1.00 89.75 81 SER A CA 1
ATOM 624 C C . SER A 1 81 ? -0.502 6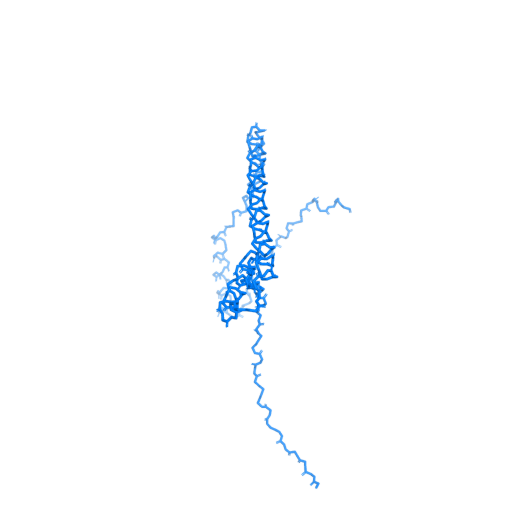.940 4.091 1.00 89.75 81 SER A C 1
ATOM 626 O O . SER A 1 81 ? 0.102 7.513 3.191 1.00 89.75 81 SER A O 1
ATOM 628 N N . ALA A 1 82 ? -0.473 5.611 4.233 1.00 88.31 82 ALA A N 1
ATOM 629 C CA . ALA A 1 82 ? 0.304 4.748 3.341 1.00 88.31 82 ALA A CA 1
ATOM 630 C C . ALA A 1 82 ? -0.194 4.810 1.885 1.00 88.31 82 ALA A C 1
ATOM 632 O O . ALA A 1 82 ? 0.600 4.786 0.948 1.00 88.31 82 ALA A O 1
ATOM 633 N N . ILE A 1 83 ? -1.513 4.918 1.683 1.00 90.62 83 ILE A N 1
ATOM 634 C CA . ILE A 1 83 ? -2.091 5.113 0.348 1.00 90.62 83 ILE A CA 1
ATOM 635 C C . ILE A 1 83 ? -1.678 6.478 -0.211 1.00 90.62 83 ILE A C 1
ATOM 637 O O . ILE A 1 83 ? -1.231 6.544 -1.353 1.00 90.62 83 ILE A O 1
ATOM 641 N N . ALA A 1 84 ? -1.787 7.549 0.580 1.00 89.81 84 ALA A N 1
ATOM 642 C CA . ALA A 1 84 ? -1.398 8.892 0.158 1.00 89.81 84 ALA A CA 1
ATOM 643 C C . ALA A 1 84 ? 0.082 8.950 -0.260 1.00 89.81 84 ALA A C 1
ATOM 645 O O . ALA A 1 84 ? 0.399 9.435 -1.347 1.00 89.81 84 ALA A O 1
ATOM 646 N N . GLU A 1 85 ? 0.974 8.375 0.545 1.00 90.00 85 GLU A N 1
ATOM 647 C CA . GLU A 1 85 ? 2.406 8.288 0.247 1.00 90.00 85 GLU A CA 1
ATOM 648 C C . GLU A 1 85 ? 2.673 7.523 -1.057 1.00 90.00 85 GLU A C 1
ATOM 650 O O . GLU A 1 85 ? 3.347 8.040 -1.950 1.00 90.00 85 GLU A O 1
ATOM 655 N N . ALA A 1 86 ? 2.059 6.348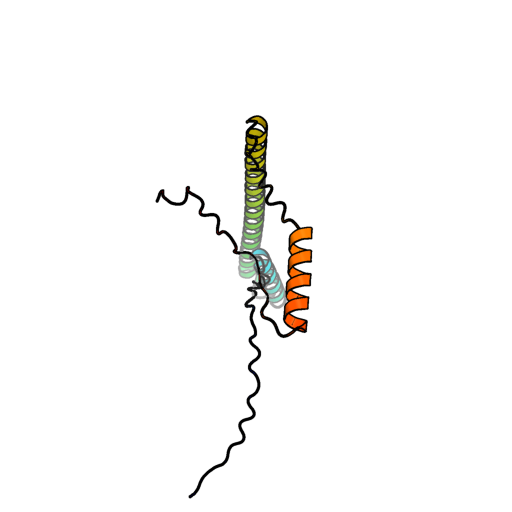 -1.230 1.00 91.00 86 ALA A N 1
ATOM 656 C CA . ALA A 1 86 ? 2.194 5.567 -2.457 1.00 91.00 86 ALA A CA 1
ATOM 657 C C . ALA A 1 86 ? 1.680 6.331 -3.691 1.00 91.00 86 ALA A C 1
ATOM 659 O O . ALA A 1 86 ? 2.303 6.296 -4.754 1.00 91.00 86 ALA A O 1
ATOM 660 N N . THR A 1 87 ? 0.563 7.059 -3.569 1.00 91.12 87 THR A N 1
ATOM 661 C CA . THR A 1 87 ? 0.038 7.868 -4.680 1.00 91.12 87 THR A CA 1
ATOM 662 C C . THR A 1 87 ? 0.963 9.024 -5.047 1.00 91.12 87 THR A C 1
ATOM 664 O O . THR A 1 87 ? 1.188 9.257 -6.236 1.00 91.12 87 THR A O 1
ATOM 667 N N . MET A 1 88 ? 1.558 9.695 -4.056 1.00 91.44 88 MET A N 1
ATOM 668 C CA . MET A 1 88 ? 2.546 10.747 -4.292 1.00 91.44 88 MET A CA 1
ATOM 669 C C . MET A 1 88 ? 3.812 10.201 -4.955 1.00 91.44 88 MET A C 1
ATOM 671 O O . MET A 1 88 ? 4.335 10.824 -5.878 1.00 91.44 88 MET A O 1
ATOM 675 N N . GLU A 1 89 ? 4.295 9.031 -4.533 1.00 90.44 89 GLU A N 1
ATOM 676 C CA . GLU A 1 89 ? 5.467 8.394 -5.137 1.00 90.44 89 GLU A CA 1
ATOM 677 C C . GLU A 1 89 ? 5.212 8.032 -6.609 1.00 90.44 89 GLU A C 1
ATOM 679 O O . GLU A 1 89 ? 6.050 8.294 -7.477 1.00 90.44 89 GLU A O 1
ATOM 684 N N . ILE A 1 90 ? 4.031 7.482 -6.914 1.00 91.25 90 ILE A N 1
ATOM 685 C CA . ILE A 1 90 ? 3.615 7.186 -8.291 1.00 91.25 90 ILE A CA 1
ATOM 686 C C . ILE A 1 90 ? 3.563 8.471 -9.121 1.00 91.25 90 ILE A C 1
ATOM 688 O O . ILE A 1 90 ? 4.054 8.492 -10.251 1.00 91.25 90 ILE A O 1
ATOM 692 N N . GLU A 1 91 ? 2.993 9.550 -8.586 1.00 88.75 91 GLU A N 1
ATOM 693 C CA . GLU A 1 91 ? 2.921 10.828 -9.292 1.00 88.75 91 GLU A CA 1
ATOM 694 C C . GLU A 1 91 ? 4.315 11.425 -9.538 1.00 88.75 91 GLU A C 1
ATOM 696 O O . GLU A 1 91 ? 4.613 11.871 -10.647 1.00 88.75 91 GLU A O 1
ATOM 701 N N . ALA A 1 92 ? 5.211 11.363 -8.552 1.00 90.38 92 ALA A N 1
ATOM 702 C CA . ALA A 1 92 ? 6.593 11.811 -8.694 1.00 90.38 92 ALA A CA 1
ATOM 703 C C . ALA A 1 92 ? 7.351 11.007 -9.765 1.00 90.38 92 ALA A C 1
ATOM 705 O O . ALA A 1 92 ? 8.060 11.590 -10.588 1.00 90.38 92 ALA A O 1
ATOM 706 N N . LYS A 1 93 ? 7.163 9.680 -9.811 1.00 87.81 93 LYS A N 1
ATOM 707 C CA . LYS A 1 93 ? 7.722 8.824 -10.871 1.00 87.81 93 LYS A CA 1
ATOM 708 C C . LYS A 1 93 ? 7.162 9.191 -12.244 1.00 87.81 93 LYS A C 1
ATOM 710 O O . LYS A 1 93 ? 7.933 9.311 -13.190 1.00 87.81 93 LYS A O 1
ATOM 715 N N . LYS A 1 94 ? 5.854 9.444 -12.353 1.00 89.06 94 LYS A N 1
ATOM 716 C CA . LYS A 1 94 ? 5.229 9.904 -13.606 1.00 89.06 94 LYS A CA 1
ATOM 717 C C . LYS A 1 94 ? 5.799 11.240 -14.079 1.00 89.06 94 LYS A C 1
ATOM 719 O O . LYS A 1 94 ? 6.076 11.381 -15.266 1.00 89.06 94 LYS A O 1
ATOM 724 N N . ARG A 1 95 ? 6.016 12.203 -13.174 1.00 87.50 95 ARG A N 1
ATOM 725 C CA . ARG A 1 95 ? 6.657 13.485 -13.518 1.00 87.50 95 ARG A CA 1
ATOM 726 C C . ARG A 1 95 ? 8.081 13.278 -14.035 1.00 87.50 95 ARG A C 1
ATOM 728 O O . ARG A 1 95 ? 8.397 13.803 -15.095 1.00 87.50 95 ARG A O 1
ATOM 735 N N . LYS A 1 96 ? 8.885 12.440 -13.369 1.00 85.50 96 LYS A N 1
ATOM 736 C CA . LYS A 1 96 ? 10.238 12.085 -13.836 1.00 85.50 96 LYS A CA 1
ATOM 737 C C . LYS A 1 96 ? 10.239 11.429 -15.218 1.00 85.50 96 LYS A C 1
ATOM 739 O O . LYS A 1 96 ? 11.083 11.770 -16.037 1.00 85.50 96 LYS A O 1
ATOM 744 N N . ILE A 1 97 ? 9.302 10.518 -15.491 1.00 85.06 97 ILE A N 1
ATOM 745 C CA . ILE A 1 97 ? 9.171 9.884 -16.814 1.00 85.06 97 ILE A CA 1
ATOM 746 C C . ILE A 1 97 ? 8.812 10.931 -17.873 1.00 85.06 97 ILE A C 1
ATOM 748 O O . ILE A 1 97 ? 9.470 11.003 -18.901 1.00 85.06 97 ILE A O 1
ATOM 752 N N . ASN A 1 98 ? 7.835 11.794 -17.600 1.00 85.50 98 ASN A N 1
ATOM 753 C CA . ASN A 1 98 ? 7.428 12.844 -18.536 1.00 85.50 98 ASN A CA 1
ATOM 754 C C . ASN A 1 98 ? 8.554 13.866 -18.797 1.00 85.50 98 ASN A C 1
ATOM 756 O O . ASN A 1 98 ? 8.729 14.335 -19.916 1.00 85.50 98 ASN A O 1
ATOM 760 N N . GLU A 1 99 ? 9.339 14.219 -17.776 1.00 82.50 99 GLU A N 1
ATOM 761 C CA . GLU A 1 99 ? 10.539 15.051 -17.936 1.00 82.50 99 GLU A CA 1
ATOM 762 C C . GLU A 1 99 ? 11.612 14.347 -18.768 1.00 82.50 99 GLU A C 1
ATOM 764 O O . GLU A 1 99 ? 12.225 14.971 -19.633 1.00 82.50 99 GLU A O 1
ATOM 769 N N . PHE A 1 100 ? 11.812 13.046 -18.554 1.00 79.25 100 PHE A N 1
ATOM 770 C CA . PHE A 1 100 ? 12.733 12.239 -19.344 1.00 79.25 100 PHE A CA 1
ATOM 771 C C . PHE A 1 100 ? 12.310 12.171 -20.819 1.00 79.25 100 PHE A C 1
ATOM 773 O O . PHE A 1 100 ? 13.125 12.465 -21.694 1.00 79.25 100 PHE A O 1
ATOM 780 N N . GLU A 1 101 ? 11.036 11.891 -21.099 1.00 77.81 101 GLU A N 1
ATOM 781 C CA . GLU A 1 101 ? 10.466 11.871 -22.454 1.00 77.81 101 GLU A CA 1
ATOM 782 C C . GLU A 1 101 ? 10.594 13.235 -23.148 1.00 77.81 101 GLU A C 1
ATOM 784 O O . GLU A 1 101 ? 11.044 13.312 -24.292 1.00 77.81 101 GLU A O 1
ATOM 789 N N . LYS A 1 102 ? 10.289 14.332 -22.440 1.00 79.38 102 LYS A N 1
AT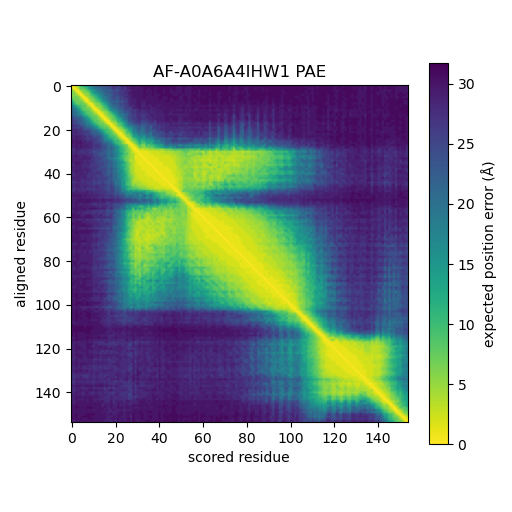OM 790 C CA . LYS A 1 102 ? 10.468 15.700 -22.957 1.00 79.38 102 LYS A CA 1
ATOM 791 C C . LYS A 1 102 ? 11.925 1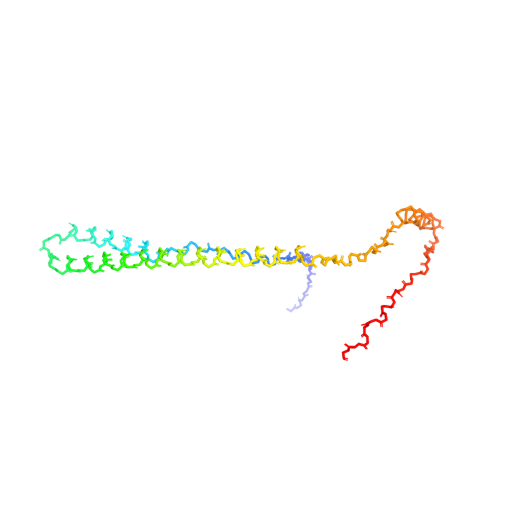6.078 -23.180 1.00 79.38 102 LYS A C 1
ATOM 793 O O . LYS A 1 102 ? 12.207 16.881 -24.063 1.00 79.38 102 LYS A O 1
ATOM 798 N N . SER A 1 103 ? 12.848 15.529 -22.389 1.00 72.69 103 SER A N 1
ATOM 799 C CA . SER A 1 103 ? 14.274 15.838 -22.515 1.00 72.69 103 SER A CA 1
ATOM 800 C C . SER A 1 103 ? 14.882 15.341 -23.827 1.00 72.69 103 SER A C 1
ATOM 802 O O . SER A 1 103 ? 16.022 15.692 -24.123 1.00 72.69 103 SER A O 1
ATOM 804 N N . GLY A 1 104 ? 14.155 14.527 -24.609 1.00 64.12 104 GLY A N 1
ATOM 805 C CA . GLY A 1 104 ? 14.590 14.070 -25.930 1.00 64.12 104 GLY A CA 1
ATOM 806 C C . GLY A 1 104 ? 15.894 13.272 -25.903 1.00 64.12 104 GLY A C 1
ATOM 807 O O . GLY A 1 104 ? 16.463 12.999 -26.961 1.00 64.12 104 GLY A O 1
ATOM 808 N N . ARG A 1 105 ? 16.385 12.893 -24.711 1.00 59.91 105 ARG A N 1
ATOM 809 C CA . ARG A 1 105 ? 17.547 12.027 -24.558 1.00 59.91 105 ARG A CA 1
ATOM 810 C C . ARG A 1 105 ? 17.163 10.665 -25.106 1.00 59.91 105 ARG A C 1
ATOM 812 O O . ARG A 1 105 ? 16.601 9.830 -24.403 1.00 59.91 105 ARG A O 1
ATOM 819 N N . LYS A 1 106 ? 17.515 10.425 -26.368 1.00 59.25 106 LYS A N 1
ATOM 820 C CA . LYS A 1 106 ? 17.793 9.068 -26.812 1.00 59.25 106 LYS A CA 1
ATOM 821 C C . LYS A 1 106 ? 18.873 8.556 -25.873 1.00 59.25 106 LYS A C 1
ATOM 823 O O . LYS A 1 106 ? 20.003 9.035 -25.922 1.00 59.25 106 LYS A O 1
ATOM 828 N N . ILE A 1 107 ? 18.515 7.612 -25.005 1.00 61.34 107 ILE A N 1
ATOM 829 C CA . ILE A 1 107 ? 19.505 6.658 -24.514 1.00 61.34 107 ILE A CA 1
ATOM 830 C C . ILE A 1 107 ? 20.158 6.151 -25.797 1.00 61.34 107 ILE A C 1
ATOM 832 O O . ILE A 1 107 ? 19.420 5.677 -26.671 1.00 61.34 107 ILE A O 1
ATOM 836 N N . PRO A 1 108 ? 21.473 6.331 -25.992 1.00 58.44 108 PRO A N 1
ATOM 837 C CA . PRO A 1 108 ? 22.163 5.572 -27.003 1.00 58.44 108 PRO A CA 1
ATOM 838 C C . PRO A 1 108 ? 22.003 4.138 -26.522 1.00 58.44 108 PRO A C 1
ATOM 840 O O . PRO A 1 108 ? 22.749 3.661 -25.671 1.00 58.44 108 PRO A O 1
ATOM 843 N N . TRP A 1 109 ? 20.958 3.469 -27.000 1.00 54.50 109 TRP A N 1
ATOM 844 C CA . TRP A 1 109 ? 21.043 2.048 -27.209 1.00 54.50 109 TRP A CA 1
ATOM 845 C C . TRP A 1 109 ? 22.264 1.966 -28.108 1.00 54.50 109 TRP A C 1
ATOM 847 O O . TRP A 1 109 ? 22.211 2.359 -29.274 1.00 54.50 109 TRP A O 1
ATOM 857 N N . LYS A 1 110 ? 23.425 1.640 -27.525 1.00 58.84 110 LYS A N 1
ATOM 858 C CA . LYS A 1 110 ? 24.437 0.998 -28.336 1.00 58.84 110 LYS A CA 1
ATOM 859 C C . LYS A 1 110 ? 23.642 -0.151 -28.926 1.00 58.84 110 LYS A C 1
ATOM 861 O O . LYS A 1 110 ? 23.191 -1.019 -28.179 1.00 58.84 110 LYS A O 1
ATOM 866 N N . ASP A 1 111 ? 23.380 -0.085 -30.223 1.00 54.00 111 ASP A N 1
ATOM 867 C CA . ASP A 1 111 ? 23.190 -1.297 -30.987 1.00 54.00 111 ASP A CA 1
ATOM 868 C C . ASP A 1 111 ? 24.513 -2.035 -30.796 1.00 54.00 111 ASP A C 1
ATOM 870 O O . ASP A 1 111 ? 25.452 -1.934 -31.585 1.00 54.00 111 ASP A O 1
ATOM 874 N N . GLU A 1 112 ? 24.627 -2.728 -29.665 1.00 55.94 112 GLU A N 1
ATOM 875 C CA . GLU A 1 112 ? 25.387 -3.943 -29.585 1.00 55.94 112 GLU A CA 1
ATOM 876 C C . GLU A 1 112 ? 24.670 -4.863 -30.561 1.00 55.94 112 GLU A C 1
ATOM 878 O O . GLU A 1 112 ? 23.909 -5.747 -30.179 1.00 55.94 112 GLU A O 1
ATOM 883 N N . ASN A 1 113 ? 24.938 -4.652 -31.850 1.00 54.72 113 ASN A N 1
ATOM 884 C CA . ASN A 1 113 ? 24.883 -5.674 -32.873 1.00 54.72 113 ASN A CA 1
ATOM 885 C C . ASN A 1 113 ? 25.949 -6.729 -32.514 1.00 54.72 113 ASN A C 1
ATOM 887 O O . ASN A 1 113 ? 26.824 -7.058 -33.304 1.00 54.72 113 ASN A O 1
ATOM 891 N N . ASN A 1 114 ? 25.886 -7.262 -31.293 1.00 59.91 114 ASN A N 1
ATOM 892 C CA . ASN A 1 114 ? 26.251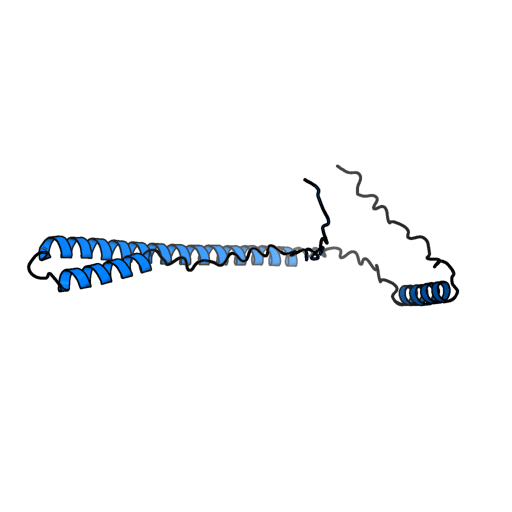 -8.619 -30.965 1.00 59.91 114 ASN A CA 1
ATOM 893 C C . ASN A 1 114 ? 25.084 -9.488 -31.438 1.00 59.91 114 ASN A C 1
ATOM 895 O O . ASN A 1 114 ? 24.474 -10.222 -30.659 1.00 59.91 114 ASN A O 1
ATOM 899 N N . ASP A 1 115 ? 24.752 -9.383 -32.727 1.00 62.62 115 ASP A N 1
ATOM 900 C CA . ASP A 1 115 ? 23.966 -10.403 -33.390 1.00 62.62 115 ASP A CA 1
ATOM 901 C C . ASP A 1 115 ? 24.822 -11.661 -33.315 1.00 62.62 115 ASP A C 1
ATOM 903 O O . ASP A 1 115 ? 25.788 -11.847 -34.058 1.00 62.62 115 ASP A O 1
ATOM 907 N N . VAL A 1 116 ? 24.526 -12.493 -32.318 1.00 66.44 116 VAL A N 1
ATOM 908 C CA . VAL A 1 116 ? 25.116 -13.817 -32.195 1.00 66.44 116 VAL A CA 1
ATOM 909 C C . VAL A 1 116 ? 24.817 -14.521 -33.509 1.00 66.44 116 VAL A C 1
ATOM 911 O O . VAL A 1 116 ? 23.662 -14.813 -33.814 1.00 66.44 116 VAL A O 1
ATOM 914 N N . ASP A 1 117 ? 25.856 -14.769 -34.306 1.00 77.31 117 ASP A N 1
ATOM 915 C CA . ASP A 1 117 ? 25.728 -15.504 -35.558 1.00 77.31 117 ASP A CA 1
ATOM 916 C C . ASP A 1 117 ? 25.357 -16.961 -35.238 1.00 77.31 117 ASP A C 1
ATOM 918 O O . ASP A 1 117 ? 26.198 -17.839 -35.005 1.00 77.31 117 ASP A O 1
ATOM 922 N N . TRP A 1 118 ? 24.048 -17.203 -35.168 1.00 81.31 118 TRP A N 1
ATOM 923 C CA . TRP A 1 118 ? 23.458 -18.499 -34.861 1.00 81.31 118 TRP A CA 1
ATOM 924 C C . TRP A 1 118 ? 23.787 -19.551 -35.921 1.00 81.31 118 TRP A C 1
ATOM 926 O O . TRP A 1 118 ? 23.785 -20.746 -35.615 1.00 81.31 118 TRP A O 1
ATOM 936 N N . GLU A 1 119 ? 24.096 -19.149 -37.155 1.00 84.38 119 GLU A N 1
ATOM 937 C CA . GLU A 1 119 ? 24.527 -20.085 -38.191 1.00 84.38 119 GLU A CA 1
ATOM 938 C C . GLU A 1 119 ? 25.956 -20.555 -37.929 1.00 84.38 119 GLU A C 1
ATOM 940 O O . GLU A 1 119 ? 26.232 -21.759 -37.932 1.00 84.38 119 GLU A O 1
ATOM 945 N N . ARG A 1 120 ? 26.854 -19.626 -37.593 1.00 83.12 120 ARG A N 1
ATOM 946 C CA . ARG A 1 120 ? 28.230 -19.957 -37.215 1.00 83.12 120 ARG A CA 1
ATOM 947 C C . ARG A 1 120 ? 28.287 -20.836 -35.967 1.00 83.12 120 ARG A C 1
ATOM 949 O O . ARG A 1 120 ? 29.059 -21.796 -35.949 1.00 83.12 120 ARG A O 1
ATOM 956 N N . SER A 1 121 ? 27.442 -20.575 -34.971 1.00 84.31 121 SER A N 1
ATOM 957 C CA . SER A 1 121 ? 27.322 -21.424 -33.776 1.00 84.31 121 SER A CA 1
ATOM 958 C C . SER A 1 121 ? 26.878 -22.851 -34.120 1.00 84.31 121 SER A C 1
ATOM 960 O O . SER A 1 121 ? 27.513 -23.812 -33.685 1.00 84.31 121 SER A O 1
ATOM 962 N N . ARG A 1 122 ? 25.859 -23.009 -34.979 1.00 88.19 122 ARG A N 1
ATOM 963 C CA . ARG A 1 122 ? 25.381 -24.331 -35.432 1.00 88.19 122 ARG A CA 1
ATOM 964 C C . ARG A 1 122 ? 26.421 -25.089 -36.257 1.00 88.19 122 ARG A C 1
ATOM 966 O O . ARG A 1 122 ? 26.540 -26.305 -36.129 1.00 88.19 122 ARG A O 1
ATOM 973 N N . MET A 1 123 ? 27.200 -24.405 -37.095 1.00 88.00 123 MET A N 1
ATOM 974 C CA . MET A 1 123 ? 28.298 -25.045 -37.828 1.00 88.00 123 MET A CA 1
ATOM 975 C C . MET A 1 123 ? 29.414 -25.543 -36.903 1.00 88.00 123 MET A C 1
ATOM 977 O O . MET A 1 123 ? 29.943 -26.634 -37.121 1.00 88.00 123 MET A O 1
ATOM 981 N N . LEU A 1 124 ? 29.778 -24.761 -35.882 1.00 87.62 124 LEU A N 1
ATOM 982 C CA . LEU A 1 124 ? 30.790 -25.165 -34.901 1.00 87.62 124 LEU A CA 1
ATOM 983 C C . LEU A 1 124 ? 30.331 -26.371 -34.079 1.00 87.62 124 LEU A C 1
ATOM 985 O O . LEU A 1 124 ? 31.124 -27.280 -33.849 1.00 87.62 124 LEU A O 1
ATOM 989 N N . GLU A 1 125 ? 29.052 -26.418 -33.707 1.00 88.69 125 GLU A N 1
ATOM 990 C CA . GLU A 1 125 ? 28.451 -27.562 -33.018 1.00 88.69 125 GLU A CA 1
ATOM 991 C C . GLU A 1 125 ? 28.537 -28.850 -33.851 1.00 88.69 125 GLU A C 1
ATOM 993 O O . GLU A 1 125 ? 28.980 -29.885 -33.345 1.00 88.69 125 GLU A O 1
ATOM 998 N N . ARG A 1 126 ? 28.190 -28.793 -35.147 1.00 90.88 126 ARG A N 1
ATOM 999 C CA . ARG A 1 126 ? 28.314 -29.951 -36.052 1.00 90.88 126 ARG A CA 1
ATOM 1000 C C . ARG A 1 126 ? 29.758 -30.443 -36.153 1.00 90.88 126 ARG A C 1
ATOM 1002 O O . ARG A 1 126 ? 29.999 -31.628 -35.952 1.00 90.88 126 ARG A O 1
ATOM 1009 N N . ARG A 1 127 ? 30.720 -29.538 -36.375 1.00 87.94 127 ARG A N 1
ATOM 1010 C CA . ARG A 1 127 ? 32.148 -29.900 -36.472 1.00 87.94 127 ARG A CA 1
ATOM 1011 C C . ARG A 1 127 ? 32.678 -30.514 -35.181 1.00 87.94 127 ARG A C 1
ATOM 1013 O O . ARG A 1 127 ? 33.341 -31.542 -35.222 1.00 87.94 127 ARG A O 1
ATOM 1020 N N . ALA A 1 128 ? 32.346 -29.923 -34.034 1.00 88.81 128 ALA A N 1
ATOM 1021 C CA . ALA A 1 128 ? 32.745 -30.465 -32.739 1.00 88.81 128 ALA A CA 1
ATOM 1022 C C . ALA A 1 128 ? 32.159 -31.869 -32.509 1.00 88.81 128 ALA A C 1
ATOM 1024 O O . ALA A 1 128 ? 32.832 -32.738 -31.960 1.00 88.81 128 ALA A O 1
ATOM 1025 N N . THR A 1 129 ? 30.926 -32.103 -32.964 1.00 89.69 129 THR A N 1
ATOM 1026 C CA . THR A 1 129 ? 30.262 -33.409 -32.871 1.00 89.69 129 THR A CA 1
ATOM 1027 C C . THR A 1 129 ? 30.930 -34.448 -33.776 1.00 89.69 129 THR A C 1
ATOM 1029 O O . THR A 1 129 ? 31.164 -35.573 -33.338 1.00 89.69 129 THR A O 1
ATOM 1032 N N . GLU A 1 130 ? 31.288 -34.076 -35.006 1.00 91.12 130 GLU A N 1
ATOM 1033 C CA . GLU A 1 130 ? 32.024 -34.935 -35.944 1.00 91.12 130 GLU A CA 1
ATOM 1034 C C . GLU A 1 130 ? 33.419 -35.298 -35.415 1.00 91.12 130 GLU A C 1
ATOM 1036 O O . GLU A 1 130 ? 33.799 -36.469 -35.446 1.00 91.12 130 GLU A O 1
ATOM 1041 N N . ASP A 1 131 ? 34.151 -34.329 -34.854 1.00 90.81 131 ASP A N 1
ATOM 1042 C CA . ASP A 1 131 ? 35.458 -34.571 -34.234 1.00 90.81 131 ASP A CA 1
ATOM 1043 C C . ASP A 1 131 ? 35.346 -35.608 -33.106 1.00 90.81 131 ASP A C 1
ATOM 1045 O O . ASP A 1 131 ? 36.109 -36.576 -33.078 1.00 90.81 131 ASP A O 1
ATOM 1049 N N . ILE A 1 132 ? 34.351 -35.463 -32.221 1.00 89.81 132 ILE A N 1
ATOM 1050 C CA . ILE A 1 132 ? 34.108 -36.403 -31.113 1.00 89.81 132 ILE A CA 1
ATOM 1051 C C . ILE A 1 132 ? 33.777 -37.801 -31.639 1.00 89.81 132 ILE A C 1
ATOM 1053 O O . ILE A 1 132 ? 34.313 -38.787 -31.132 1.00 89.81 132 ILE A O 1
ATOM 1057 N N . GLN A 1 133 ? 32.926 -37.904 -32.663 1.00 90.81 133 GLN A N 1
ATOM 1058 C CA . GLN A 1 133 ? 32.565 -39.190 -33.271 1.00 90.81 133 GLN A CA 1
ATOM 1059 C C . GLN A 1 133 ? 33.774 -39.896 -33.895 1.00 90.81 133 GLN A C 1
ATOM 1061 O O . GLN A 1 133 ? 33.852 -41.122 -33.870 1.00 90.81 133 GLN A O 1
ATOM 1066 N N . GLN A 1 134 ? 34.742 -39.135 -34.406 1.00 89.31 134 GLN A N 1
ATOM 1067 C CA . GLN A 1 134 ? 35.996 -39.659 -34.949 1.00 89.31 134 GLN A CA 1
ATOM 1068 C C . GLN A 1 134 ? 37.080 -39.888 -33.879 1.00 89.31 134 GLN A C 1
ATOM 1070 O O . GLN A 1 134 ? 38.219 -40.212 -34.221 1.00 89.31 134 GLN A O 1
ATOM 1075 N N . GLY A 1 135 ? 36.762 -39.712 -32.590 1.00 90.38 135 GLY A N 1
ATOM 1076 C CA . GLY A 1 135 ? 37.710 -39.847 -31.479 1.00 90.38 135 GLY A CA 1
ATOM 1077 C C . GLY A 1 135 ? 38.759 -38.730 -31.414 1.00 90.38 135 GLY A C 1
ATOM 1078 O O . GLY A 1 135 ? 39.788 -38.884 -30.756 1.00 90.38 135 GLY A O 1
ATOM 1079 N N . ARG A 1 136 ? 38.526 -37.612 -32.109 1.00 88.44 136 ARG A N 1
ATOM 1080 C CA . ARG A 1 136 ? 39.389 -36.427 -32.132 1.00 88.44 136 ARG A CA 1
ATOM 1081 C C . ARG A 1 136 ? 38.904 -35.395 -31.114 1.00 88.44 136 ARG A C 1
ATOM 1083 O O . ARG A 1 136 ? 37.745 -35.370 -30.706 1.00 88.44 136 ARG A O 1
ATOM 1090 N N . LYS A 1 137 ? 39.815 -34.524 -30.679 1.00 89.00 137 LYS A N 1
ATOM 1091 C CA . LYS A 1 137 ? 39.488 -33.413 -29.779 1.00 89.00 137 LYS A CA 1
ATOM 1092 C C . LYS A 1 137 ? 38.834 -32.277 -30.587 1.00 89.00 137 LYS A C 1
ATOM 1094 O O . LYS A 1 137 ? 39.461 -31.841 -31.552 1.00 89.00 137 LYS A O 1
ATOM 1099 N N . PRO A 1 138 ? 37.661 -31.755 -30.175 1.00 86.56 138 PRO A N 1
ATOM 1100 C CA . PRO A 1 138 ? 37.033 -30.609 -30.828 1.00 86.56 138 PRO A CA 1
ATOM 1101 C C . PRO A 1 138 ? 37.967 -29.409 -30.940 1.00 86.56 138 PRO A C 1
ATOM 1103 O O . PRO A 1 138 ? 38.557 -28.982 -29.941 1.00 86.56 138 PRO A O 1
ATOM 1106 N N . THR A 1 139 ? 38.060 -28.840 -32.141 1.00 80.38 139 THR A N 1
ATOM 1107 C CA . THR A 1 139 ? 38.823 -27.609 -32.385 1.00 80.38 139 THR A CA 1
ATOM 1108 C C . THR A 1 139 ? 37.873 -26.428 -32.554 1.00 80.38 139 THR A C 1
ATOM 1110 O O . THR A 1 139 ? 37.154 -26.327 -33.546 1.00 80.38 139 THR A O 1
ATOM 1113 N N . LEU A 1 140 ? 37.876 -25.518 -31.579 1.00 80.06 140 LEU A N 1
ATOM 1114 C CA . LEU A 1 140 ? 37.092 -24.282 -31.613 1.00 80.06 140 LEU A CA 1
ATOM 1115 C C . LEU A 1 140 ? 37.990 -23.082 -31.948 1.00 80.06 140 LEU A C 1
ATOM 1117 O O . LEU A 1 140 ? 39.170 -23.086 -31.582 1.00 80.06 140 LEU A O 1
ATOM 1121 N N . PRO A 1 141 ? 37.463 -22.054 -32.641 1.00 80.81 141 PRO A N 1
ATOM 1122 C CA . PRO A 1 141 ? 38.214 -20.832 -32.892 1.00 80.81 141 PRO A CA 1
ATOM 1123 C C . PRO A 1 141 ? 38.559 -20.130 -31.565 1.00 80.81 141 PRO A C 1
ATOM 1125 O O . PRO A 1 141 ? 37.769 -20.205 -30.619 1.00 80.81 141 PRO A O 1
ATOM 1128 N N . PRO A 1 142 ? 39.700 -19.421 -31.484 1.00 78.00 142 PRO A N 1
ATOM 1129 C CA . PRO A 1 142 ? 40.056 -18.641 -30.304 1.00 78.00 142 PRO A CA 1
ATOM 1130 C C . PRO A 1 142 ? 38.967 -17.613 -29.986 1.00 78.00 142 PRO A C 1
ATOM 1132 O O . PRO A 1 142 ? 38.563 -16.842 -30.860 1.00 78.00 142 PRO A O 1
ATOM 1135 N N . LEU A 1 143 ? 38.496 -17.602 -28.740 1.00 72.31 143 LEU A N 1
ATOM 1136 C CA . LEU A 1 143 ? 37.609 -16.552 -28.251 1.00 72.31 143 LEU A CA 1
ATOM 1137 C C . LEU A 1 143 ? 38.465 -15.322 -27.947 1.00 72.31 143 LEU A C 1
ATOM 1139 O O . LEU A 1 143 ? 39.401 -15.398 -27.153 1.00 72.31 143 LEU A O 1
ATOM 1143 N N . GLN A 1 144 ? 38.167 -14.202 -28.600 1.00 66.25 144 GLN A N 1
ATOM 1144 C CA . GLN A 1 144 ? 38.754 -12.919 -28.235 1.00 66.25 144 GLN A CA 1
ATOM 1145 C C . GLN A 1 144 ? 37.954 -12.364 -27.060 1.00 66.25 144 GLN A C 1
ATOM 1147 O O . GLN A 1 144 ? 36.764 -12.087 -27.195 1.00 66.25 144 GLN A O 1
ATOM 1152 N N . CYS A 1 145 ? 38.594 -12.231 -25.901 1.00 63.31 145 CYS A N 1
ATOM 1153 C CA . CYS A 1 145 ? 38.035 -11.439 -24.816 1.00 63.31 145 CYS A CA 1
ATOM 1154 C C . CYS A 1 145 ? 38.129 -9.971 -25.236 1.00 63.31 145 CYS A C 1
ATOM 1156 O O . CYS A 1 145 ? 39.230 -9.470 -25.465 1.00 63.31 145 CYS A O 1
ATOM 1158 N N . ILE A 1 146 ? 36.989 -9.299 -25.371 1.00 65.50 146 ILE A N 1
ATOM 1159 C CA . ILE A 1 146 ? 36.961 -7.848 -25.539 1.00 65.50 146 ILE A CA 1
ATOM 1160 C C . ILE A 1 146 ? 37.423 -7.268 -24.198 1.00 65.50 146 ILE A C 1
ATOM 1162 O O . ILE A 1 146 ? 36.741 -7.430 -23.191 1.00 65.50 146 ILE A O 1
ATOM 1166 N N . GLN A 1 147 ? 38.617 -6.679 -24.162 1.00 56.44 147 GLN A N 1
ATOM 1167 C CA . GLN A 1 147 ? 39.009 -5.792 -23.071 1.00 56.44 147 GLN A CA 1
ATOM 1168 C C . GLN A 1 147 ? 38.341 -4.449 -23.344 1.00 56.44 147 GLN A C 1
ATOM 1170 O O . GLN A 1 147 ? 38.691 -3.780 -24.317 1.00 56.44 147 GLN A O 1
ATOM 1175 N N . ASP A 1 148 ? 37.355 -4.085 -22.527 1.00 56.69 148 ASP A N 1
ATOM 1176 C CA . ASP A 1 148 ? 36.796 -2.740 -22.552 1.00 56.69 148 ASP A CA 1
ATOM 1177 C C . ASP A 1 148 ? 37.880 -1.756 -22.078 1.00 56.69 148 ASP A C 1
ATOM 1179 O O . ASP A 1 148 ? 38.389 -1.893 -20.967 1.00 56.69 148 ASP A O 1
ATOM 1183 N N . PRO A 1 149 ? 38.257 -0.744 -22.878 1.00 59.06 149 PRO A N 1
ATOM 1184 C CA . PRO A 1 149 ? 39.301 0.210 -22.501 1.00 59.06 149 PRO A CA 1
ATOM 1185 C C . PRO A 1 149 ? 38.838 1.256 -21.466 1.00 59.06 149 PRO A C 1
ATOM 1187 O O . PRO A 1 149 ? 39.512 2.264 -21.289 1.00 59.06 149 PRO A O 1
ATOM 1190 N N . ASN A 1 150 ? 37.691 1.052 -20.808 1.00 55.62 150 ASN A N 1
ATOM 1191 C CA . ASN A 1 150 ? 37.091 1.999 -19.860 1.00 55.62 150 ASN A CA 1
ATOM 1192 C C . ASN A 1 150 ? 37.106 1.517 -18.397 1.00 55.62 150 ASN A C 1
ATOM 1194 O O . ASN A 1 150 ? 36.482 2.162 -17.559 1.00 55.62 150 ASN A O 1
ATOM 1198 N N . ASP A 1 151 ? 37.805 0.428 -18.075 1.00 52.44 151 ASP A N 1
ATOM 1199 C CA . ASP A 1 151 ? 37.902 -0.072 -16.692 1.00 52.44 151 ASP A CA 1
ATOM 1200 C C . ASP A 1 151 ? 39.085 0.522 -15.889 1.00 52.44 151 ASP A C 1
ATOM 1202 O O . ASP A 1 151 ? 39.301 0.126 -14.746 1.00 52.44 151 ASP A O 1
ATOM 1206 N N . ASP A 1 152 ? 39.810 1.509 -16.434 1.00 51.88 152 ASP A N 1
ATOM 1207 C CA . ASP A 1 152 ? 40.947 2.179 -15.773 1.00 51.88 152 ASP A CA 1
ATOM 1208 C C . ASP A 1 152 ? 40.616 3.615 -15.301 1.00 51.88 152 ASP A C 1
ATOM 1210 O O . ASP A 1 152 ? 41.356 4.553 -15.582 1.00 51.88 152 ASP A O 1
ATOM 1214 N N . ASP A 1 153 ? 39.515 3.806 -14.570 1.00 49.06 153 ASP A N 1
ATOM 1215 C CA . ASP A 1 153 ? 39.297 5.022 -13.763 1.00 49.06 153 ASP A CA 1
ATOM 1216 C C . ASP A 1 153 ? 38.574 4.670 -12.445 1.00 49.06 153 ASP A C 1
ATOM 1218 O O . ASP A 1 153 ? 37.375 4.903 -12.278 1.00 49.06 153 ASP A O 1
ATOM 1222 N N . MET A 1 154 ? 39.324 4.082 -11.501 1.00 42.69 154 MET A N 1
ATOM 1223 C CA . MET A 1 154 ? 39.043 4.085 -10.052 1.00 42.69 154 MET A CA 1
ATOM 1224 C C . MET A 1 154 ? 40.341 4.219 -9.256 1.00 42.69 154 MET A C 1
ATOM 1226 O O . MET A 1 154 ? 41.235 3.362 -9.431 1.00 42.69 154 MET A O 1
#

Secondary structure (DSSP, 8-state):
------------------------------HHHHHHHHHHHHHHHHHTTTTT-HHHHHHHHHHHHHHHHHHHHHHHHHHHHHHHHHHHHHHHHHHHHHHHHHTT-------------HHHHHHHHHHHHHHHHTTPPP-PPPP-----TT----

Sequence (154 aa):
MMTSRAAIGSSSRKHLHSSGHRTLSSPQRSKSALLDKQLRIAQKAASARSHRVVPTFEANCAKLVKRRDDAKLKEKNARESAIAEATMEIEAKKRKINEFEKS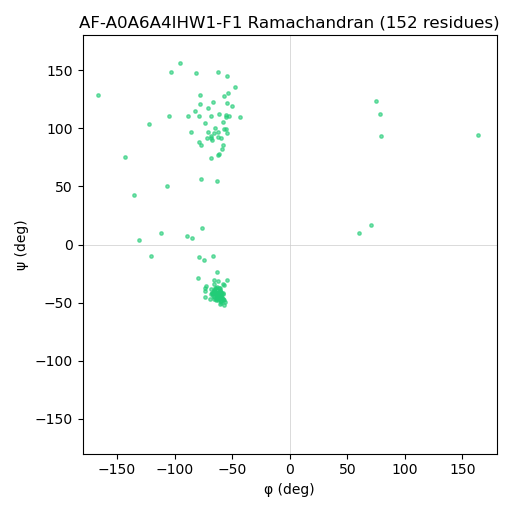GRKIPWKDENNDVDWERSRMLERRATEDIQQGRKPTLPPLQCIQDPNDDDM

Foldseek 3Di:
DDDDDDDDPPDDDPDPDDPPPPPPVDPPPQPLNVLVVVLVVLVVVCVVVVPPCPPPSVVVSVVSVVVSVVSVVVVVVVVVVVVVVVVVVVVVVVVVVVVVVVVPDDPPPVPPVVVVPVVVVVVLVVQCVVCVVVVHHRDDDDDDDDDDPPPPDD

Mean predicted aligned error: 20.11 Å

Solvent-accessible surface area (backbone atoms only — not comparable to full-atom values): 9822 Å² total; per-residue (Å²): 136,88,84,89,85,88,83,84,80,79,74,78,78,77,81,84,86,72,90,72,81,72,75,71,75,64,87,76,74,50,72,33,60,54,40,52,52,51,50,55,51,51,50,57,56,43,69,76,40,64,92,79,42,62,75,67,48,53,57,50,48,53,53,48,52,51,53,25,51,54,39,46,51,52,52,50,51,55,52,52,50,52,49,51,50,54,53,50,51,52,51,52,51,50,52,52,50,53,51,48,65,69,64,65,66,70,72,77,70,72,80,72,77,71,70,74,59,63,65,62,53,53,52,51,51,52,51,36,50,52,26,48,76,70,76,40,79,61,83,75,82,85,81,80,80,84,76,70,91,76,79,86,81,130